Protein AF-A0A2A7B6R2-F1 (afdb_monomer_lite)

Radius of gyration: 13.95 Å; chains: 1; bounding box: 29×22×44 Å

pLDDT: mean 94.67, std 3.36, range [83.94, 98.31]

Structure (mmCIF, N/CA/C/O backbone):
data_AF-A0A2A7B6R2-F1
#
_entry.id   AF-A0A2A7B6R2-F1
#
loop_
_atom_site.group_PDB
_atom_site.id
_atom_site.type_symbol
_atom_site.label_atom_id
_atom_site.label_alt_id
_atom_site.label_comp_id
_atom_site.label_asym_id
_atom_site.label_entity_id
_atom_site.label_seq_id
_atom_site.pdbx_PDB_ins_code
_atom_site.Cartn_x
_atom_site.Cartn_y
_atom_site.Cartn_z
_atom_site.occupancy
_atom_site.B_iso_or_equiv
_atom_site.auth_seq_id
_atom_site.auth_comp_id
_atom_site.auth_asym_id
_atom_site.auth_atom_id
_atom_site.pdbx_PDB_model_num
ATOM 1 N N . MET A 1 1 ? 6.354 2.746 5.540 1.00 89.12 1 MET A N 1
ATOM 2 C CA . MET A 1 1 ? 5.183 1.899 5.849 1.00 89.12 1 MET A CA 1
ATOM 3 C C . MET A 1 1 ? 4.102 2.734 6.488 1.00 89.12 1 MET A C 1
ATOM 5 O O . MET A 1 1 ? 4.252 3.188 7.621 1.00 89.12 1 MET A O 1
ATOM 9 N N . THR A 1 2 ? 3.026 2.909 5.744 1.00 96.69 2 THR A N 1
ATOM 10 C CA . THR A 1 2 ? 1.842 3.663 6.130 1.00 96.69 2 THR A CA 1
ATOM 11 C C . THR A 1 2 ? 0.741 2.709 6.542 1.00 96.69 2 THR A C 1
ATOM 13 O O . THR A 1 2 ? 0.577 1.645 5.941 1.00 96.69 2 THR A O 1
ATOM 16 N N . LYS A 1 3 ? -0.009 3.083 7.582 1.00 97.88 3 LYS A N 1
ATOM 17 C CA . LYS A 1 3 ? -1.096 2.259 8.096 1.00 97.88 3 LYS A CA 1
ATOM 18 C C . LYS A 1 3 ? -2.460 2.756 7.647 1.00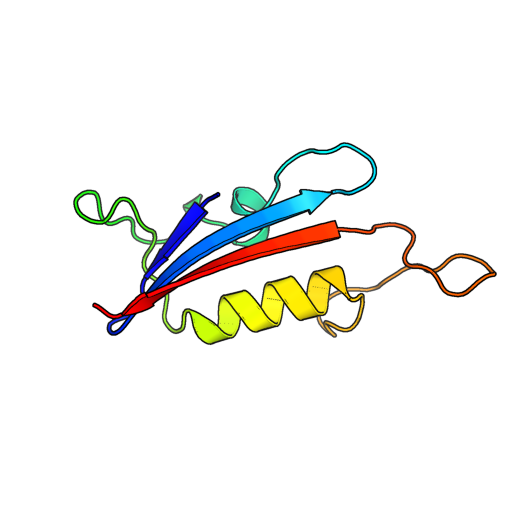 97.88 3 LYS A C 1
ATOM 20 O O . LYS A 1 3 ? -2.740 3.958 7.667 1.00 97.88 3 LYS A O 1
ATOM 25 N N . PHE A 1 4 ? -3.314 1.801 7.323 1.00 98.19 4 PHE A N 1
ATOM 26 C CA . PHE A 1 4 ? -4.715 1.983 6.986 1.00 98.19 4 PHE A CA 1
ATOM 27 C C . PHE A 1 4 ? -5.561 1.035 7.822 1.00 98.19 4 PHE A C 1
ATOM 29 O O . PHE A 1 4 ? -5.077 -0.009 8.252 1.00 98.19 4 PHE A O 1
ATOM 36 N N . TYR A 1 5 ? -6.818 1.378 8.065 1.00 98.31 5 TYR A N 1
ATOM 37 C CA . TYR A 1 5 ? -7.740 0.476 8.743 1.00 98.31 5 TYR A CA 1
ATOM 38 C C . TYR A 1 5 ? -9.157 0.616 8.196 1.00 98.31 5 TYR A C 1
ATOM 40 O O . TYR A 1 5 ? -9.604 1.719 7.868 1.00 98.31 5 TYR A O 1
ATOM 48 N N . ASP A 1 6 ? -9.864 -0.507 8.139 1.00 96.69 6 ASP A N 1
ATOM 49 C CA . ASP A 1 6 ? -11.309 -0.562 7.932 1.00 96.69 6 ASP A CA 1
ATOM 50 C C . ASP A 1 6 ? -11.997 -0.921 9.265 1.00 96.69 6 ASP A C 1
ATOM 52 O O . ASP A 1 6 ? -11.499 -0.559 10.329 1.00 96.69 6 ASP A O 1
ATOM 56 N N . ASP A 1 7 ? -13.205 -1.482 9.264 1.00 94.88 7 ASP A N 1
ATOM 57 C CA . ASP A 1 7 ? -13.897 -1.870 10.510 1.00 94.88 7 ASP A CA 1
ATOM 58 C C . ASP A 1 7 ? -13.466 -3.243 11.060 1.00 94.88 7 ASP A C 1
ATOM 60 O O . ASP A 1 7 ? -13.991 -3.689 12.081 1.00 94.88 7 ASP A O 1
ATOM 64 N N . LYS A 1 8 ? -12.565 -3.945 10.369 1.00 96.31 8 LYS A N 1
ATOM 65 C CA . LYS A 1 8 ? -12.208 -5.347 10.621 1.00 96.31 8 LYS A CA 1
ATOM 66 C C . LYS A 1 8 ? -10.705 -5.583 10.704 1.00 96.31 8 LYS A C 1
ATOM 68 O O . LYS A 1 8 ? -10.297 -6.542 11.348 1.00 96.31 8 LYS A O 1
ATOM 73 N N . LYS A 1 9 ? -9.901 -4.781 10.011 1.00 97.81 9 LYS A N 1
ATOM 74 C CA . LYS A 1 9 ? -8.482 -5.034 9.775 1.00 97.81 9 LYS A CA 1
ATOM 75 C C . LYS A 1 9 ? -7.667 -3.749 9.820 1.00 97.81 9 LYS A C 1
ATOM 77 O O . LYS A 1 9 ? -8.146 -2.670 9.469 1.00 97.81 9 LYS A O 1
ATOM 82 N N . ILE A 1 10 ? -6.393 -3.906 10.159 1.00 98.12 10 ILE A N 1
ATOM 83 C CA . ILE A 1 10 ? -5.341 -2.907 10.005 1.00 98.12 10 ILE A CA 1
ATOM 84 C C . ILE A 1 10 ? -4.352 -3.420 8.958 1.00 98.12 10 ILE A C 1
ATOM 86 O O . ILE A 1 10 ? -3.824 -4.526 9.056 1.00 98.12 10 ILE A O 1
ATOM 90 N N . LEU A 1 11 ? -4.093 -2.593 7.957 1.00 98.31 11 LEU A N 1
ATOM 91 C CA . LEU A 1 11 ? -3.077 -2.778 6.933 1.00 98.31 11 LEU A CA 1
ATOM 92 C C . LEU A 1 11 ? -1.879 -1.889 7.260 1.00 98.31 11 LEU A C 1
ATOM 94 O O . LEU A 1 11 ? -2.049 -0.703 7.513 1.00 98.31 11 LEU A O 1
ATOM 98 N N . SER A 1 12 ? -0.667 -2.428 7.178 1.00 98.19 12 SER A N 1
ATOM 99 C CA . SER A 1 12 ? 0.572 -1.651 7.080 1.00 98.19 12 SER A CA 1
ATOM 100 C C . SER A 1 12 ? 1.211 -1.950 5.732 1.00 98.19 12 SER A C 1
ATOM 102 O O . SER A 1 12 ? 1.527 -3.105 5.467 1.00 98.19 12 SER A O 1
ATOM 104 N N . ILE A 1 13 ? 1.393 -0.942 4.881 1.00 98.19 13 ILE A N 1
ATOM 105 C CA . ILE A 1 13 ? 1.864 -1.099 3.496 1.00 98.19 13 ILE A CA 1
ATOM 106 C C . ILE A 1 13 ? 2.993 -0.118 3.179 1.00 98.19 13 ILE A C 1
ATOM 108 O O . ILE A 1 13 ? 3.033 0.992 3.703 1.00 98.19 13 ILE A O 1
ATOM 112 N N . SER A 1 14 ? 3.936 -0.534 2.342 1.00 97.81 14 SER A N 1
ATOM 113 C CA . SER A 1 14 ? 4.991 0.298 1.764 1.00 97.81 14 SER A CA 1
ATOM 114 C C . SER A 1 14 ? 5.090 0.018 0.273 1.00 97.81 14 SER A C 1
ATOM 116 O O . SER A 1 14 ? 4.964 -1.134 -0.157 1.00 97.81 14 SER A O 1
ATOM 118 N N . MET A 1 15 ? 5.262 1.093 -0.492 1.00 97.56 15 MET A N 1
ATOM 119 C CA . MET A 1 15 ? 5.445 1.064 -1.937 1.00 97.56 15 MET A CA 1
ATOM 120 C C . MET A 1 15 ? 6.736 1.807 -2.247 1.00 97.56 15 MET A C 1
ATOM 122 O O . MET A 1 15 ? 6.809 3.017 -2.045 1.00 97.56 15 MET A O 1
ATOM 126 N N . THR A 1 16 ? 7.744 1.085 -2.725 1.00 97.44 16 THR A N 1
ATOM 127 C CA . THR A 1 16 ? 9.090 1.616 -2.953 1.00 97.44 16 THR A CA 1
ATOM 128 C C . THR A 1 16 ? 9.382 1.628 -4.451 1.00 97.44 16 THR A C 1
ATOM 130 O O . THR A 1 16 ? 9.302 0.587 -5.099 1.00 97.44 16 THR A O 1
ATOM 133 N N . ASP A 1 17 ? 9.727 2.788 -5.017 1.00 94.44 17 ASP A N 1
ATOM 134 C CA . ASP A 1 17 ? 10.180 2.876 -6.415 1.00 94.44 17 ASP A CA 1
ATOM 135 C C . ASP A 1 17 ? 11.535 2.164 -6.551 1.00 94.44 17 ASP A C 1
ATOM 137 O O . ASP A 1 17 ? 12.498 2.498 -5.856 1.00 94.44 17 ASP A O 1
ATOM 141 N N . ASP A 1 18 ? 11.626 1.186 -7.454 1.00 92.44 18 ASP A N 1
ATOM 142 C CA . ASP A 1 18 ? 12.791 0.295 -7.538 1.00 92.44 18 ASP A CA 1
ATOM 143 C C . ASP A 1 18 ? 14.054 0.999 -8.066 1.00 92.44 18 ASP A C 1
ATOM 145 O O . ASP A 1 18 ? 15.172 0.505 -7.902 1.00 92.44 18 ASP A O 1
ATOM 149 N N . ARG A 1 19 ? 13.907 2.167 -8.704 1.00 90.50 19 ARG A N 1
ATOM 150 C CA . ARG A 1 19 ? 15.020 2.924 -9.299 1.00 90.50 19 ARG A CA 1
ATOM 151 C C . ARG A 1 19 ? 15.661 3.861 -8.290 1.00 90.50 19 ARG A C 1
ATOM 153 O O . ARG A 1 19 ? 16.870 4.087 -8.327 1.00 90.50 19 ARG A O 1
ATOM 160 N N . THR A 1 20 ? 14.839 4.450 -7.431 1.00 92.56 20 THR A N 1
ATOM 161 C CA . THR A 1 20 ? 15.245 5.479 -6.468 1.00 92.56 20 THR A CA 1
ATOM 162 C C . THR A 1 20 ? 15.346 4.945 -5.043 1.00 92.56 20 THR A C 1
ATOM 164 O O . THR A 1 20 ? 16.079 5.519 -4.237 1.00 92.56 20 THR A O 1
ATOM 167 N N . GLY A 1 21 ? 14.647 3.850 -4.730 1.00 94.31 21 GLY A N 1
ATOM 168 C CA . GLY A 1 21 ? 14.506 3.312 -3.378 1.00 94.31 21 GLY A CA 1
ATOM 169 C C . GLY A 1 21 ? 13.643 4.186 -2.464 1.00 94.31 21 GLY A C 1
ATOM 170 O O . GLY A 1 21 ? 13.752 4.069 -1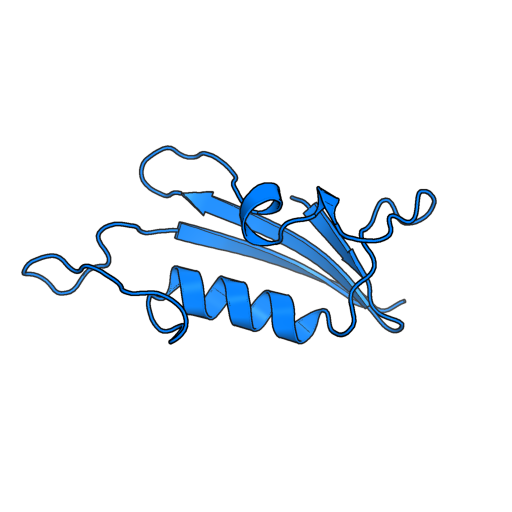.245 1.00 94.31 21 GLY A O 1
ATOM 171 N N . ILE A 1 22 ? 12.854 5.105 -3.029 1.00 95.25 22 ILE A N 1
ATOM 172 C CA . ILE A 1 22 ? 12.027 6.047 -2.273 1.00 95.25 22 ILE A CA 1
ATOM 173 C C . ILE A 1 22 ? 10.632 5.456 -2.076 1.00 95.25 22 ILE A C 1
ATOM 175 O O . ILE A 1 22 ? 9.994 5.010 -3.030 1.00 95.25 22 ILE A O 1
ATOM 179 N N . ASP A 1 23 ? 10.171 5.497 -0.829 1.00 96.75 23 ASP A N 1
ATOM 180 C CA . ASP A 1 23 ? 8.804 5.156 -0.444 1.00 96.75 23 ASP A CA 1
ATOM 181 C C . ASP A 1 23 ? 7.837 6.262 -0.881 1.00 96.75 23 ASP A C 1
ATOM 183 O O . ASP A 1 23 ? 8.050 7.438 -0.572 1.00 96.75 23 ASP A O 1
ATOM 187 N N . PHE A 1 24 ? 6.767 5.884 -1.578 1.00 96.00 24 PHE A N 1
ATOM 188 C CA . PHE A 1 24 ? 5.786 6.817 -2.138 1.00 96.00 24 PHE A CA 1
ATOM 189 C C . PHE A 1 24 ? 4.332 6.462 -1.787 1.00 96.00 24 PHE A C 1
ATOM 191 O O . PHE A 1 24 ? 3.409 7.110 -2.283 1.00 96.00 24 PHE A O 1
ATOM 198 N N . GLU A 1 25 ? 4.093 5.489 -0.893 1.00 96.44 25 GLU A N 1
ATOM 199 C CA . GLU A 1 25 ? 2.731 5.047 -0.545 1.00 96.44 25 GLU A CA 1
ATOM 200 C C . GLU A 1 25 ? 1.835 6.187 -0.025 1.00 96.44 25 GLU A C 1
ATOM 202 O O . GLU A 1 25 ? 0.631 6.197 -0.260 1.00 96.44 25 GLU A O 1
ATOM 207 N N . ASN A 1 26 ? 2.414 7.187 0.646 1.00 94.88 26 ASN A N 1
ATOM 208 C CA . ASN A 1 26 ? 1.661 8.322 1.184 1.00 94.88 26 ASN A CA 1
ATOM 209 C C . ASN A 1 26 ? 1.046 9.193 0.086 1.00 94.88 26 ASN A C 1
ATOM 211 O O . ASN A 1 26 ? -0.089 9.652 0.220 1.00 94.88 26 ASN A O 1
ATOM 215 N N . GLU A 1 27 ? 1.815 9.437 -0.973 1.00 95.06 27 GLU A N 1
ATOM 216 C CA . GLU A 1 27 ? 1.376 10.220 -2.125 1.00 95.06 27 GLU A CA 1
ATOM 217 C C . GLU A 1 27 ? 0.440 9.385 -2.995 1.00 95.06 27 GLU A C 1
ATOM 219 O O . GLU A 1 27 ? -0.609 9.875 -3.400 1.00 95.06 27 GLU A O 1
ATOM 224 N N . PHE A 1 28 ? 0.772 8.108 -3.199 1.00 94.81 28 PHE A N 1
ATOM 225 C CA . PHE A 1 28 ? -0.030 7.176 -3.988 1.00 94.81 28 PHE A CA 1
ATOM 226 C C . PHE A 1 28 ? -1.457 7.007 -3.456 1.00 94.81 28 PHE A C 1
ATOM 228 O O . PHE A 1 28 ? -2.406 6.993 -4.233 1.00 94.81 28 PHE A O 1
ATOM 235 N N . PHE A 1 29 ? -1.614 6.904 -2.134 1.00 95.62 29 PHE A N 1
ATOM 236 C CA . PHE A 1 29 ? -2.920 6.760 -1.484 1.00 95.62 29 PHE A CA 1
ATOM 237 C C . PHE A 1 29 ? -3.544 8.088 -1.041 1.00 95.62 29 PHE A C 1
ATOM 239 O O . PHE A 1 29 ? -4.549 8.078 -0.333 1.00 95.62 29 PHE A O 1
ATOM 246 N N . GLU A 1 30 ? -2.941 9.224 -1.405 1.00 94.81 30 GLU A N 1
ATOM 247 C CA . GLU A 1 30 ? -3.436 10.567 -1.081 1.00 94.81 30 GLU A CA 1
ATOM 248 C C . GLU A 1 30 ? -3.809 10.743 0.406 1.00 94.81 30 GLU A C 1
ATOM 250 O O . GLU A 1 30 ? -4.830 11.346 0.750 1.00 94.81 30 GLU A O 1
ATOM 255 N N . ILE A 1 31 ? -2.970 10.238 1.324 1.00 92.94 31 ILE A N 1
ATOM 256 C CA . ILE A 1 31 ? -3.349 10.091 2.745 1.00 92.94 31 ILE A CA 1
ATOM 257 C C . ILE A 1 31 ? -3.725 11.405 3.438 1.00 92.94 31 ILE A C 1
ATOM 259 O O . ILE A 1 31 ? -4.438 11.398 4.437 1.00 92.94 31 ILE A O 1
ATOM 263 N N . GLY A 1 32 ? -3.292 12.547 2.894 1.00 90.94 32 GLY A N 1
ATOM 264 C CA . GLY A 1 32 ? -3.660 13.875 3.386 1.00 90.94 32 GLY A CA 1
ATOM 265 C C . GLY A 1 32 ? -5.160 14.186 3.292 1.00 90.94 32 GLY A C 1
ATOM 266 O O . GLY A 1 32 ? -5.607 15.158 3.898 1.00 90.94 32 GLY A O 1
ATOM 267 N N . GLN A 1 33 ? -5.931 13.384 2.553 1.00 93.19 33 GLN A N 1
ATOM 268 C CA . GLN A 1 33 ? -7.386 13.507 2.432 1.00 93.19 33 GLN A CA 1
ATOM 269 C C . GLN A 1 33 ? -8.156 12.532 3.337 1.00 93.19 33 GLN A C 1
ATOM 271 O O . GLN A 1 33 ? -9.380 12.633 3.438 1.00 93.19 33 GLN A O 1
ATOM 276 N N . LEU A 1 34 ? -7.466 11.602 4.003 1.00 95.62 34 LEU A N 1
ATOM 277 C CA . LEU A 1 34 ? -8.098 10.538 4.777 1.00 95.62 34 LEU A CA 1
ATOM 278 C C . LEU A 1 34 ? -8.265 10.918 6.258 1.00 95.62 34 LEU A C 1
ATOM 280 O O . LEU A 1 34 ? -7.407 11.590 6.838 1.00 95.62 34 LEU A O 1
ATOM 284 N N . PRO A 1 35 ? -9.349 10.472 6.921 1.00 96.94 35 PRO A N 1
ATOM 285 C CA . PRO A 1 35 ? -9.477 10.609 8.366 1.00 96.94 35 PRO A CA 1
ATOM 286 C C . PRO A 1 35 ? -8.399 9.790 9.082 1.00 96.94 35 PRO A C 1
ATOM 288 O O . PRO A 1 35 ? -8.259 8.597 8.832 1.00 96.94 35 PRO A O 1
ATOM 291 N N . TYR A 1 36 ? -7.685 10.394 10.026 1.00 96.94 36 TYR A N 1
ATOM 292 C CA . TYR A 1 36 ? -6.611 9.723 10.760 1.00 96.94 36 TYR A CA 1
ATOM 293 C C . TYR A 1 36 ? -7.024 9.377 12.197 1.00 96.94 36 TYR A C 1
ATOM 295 O O . TYR A 1 36 ? -7.577 10.212 12.920 1.00 96.94 36 TYR A O 1
ATOM 303 N N . ASN A 1 37 ? -6.744 8.144 12.621 1.00 96.81 37 ASN A N 1
ATOM 304 C CA . ASN A 1 37 ? -6.948 7.666 13.984 1.00 96.81 37 ASN A CA 1
ATOM 305 C C . ASN A 1 37 ? -5.613 7.652 14.738 1.00 96.81 37 ASN A C 1
ATOM 307 O O . ASN A 1 37 ? -4.731 6.852 14.437 1.00 96.81 37 ASN A O 1
ATOM 311 N N . MET A 1 38 ? -5.492 8.515 15.750 1.00 96.00 38 MET A N 1
ATOM 312 C CA . MET A 1 38 ? -4.274 8.641 16.559 1.00 96.00 38 MET A CA 1
ATOM 313 C C . MET A 1 38 ? -3.986 7.423 17.450 1.00 96.00 38 MET A C 1
ATOM 315 O O . MET A 1 38 ? -2.830 7.198 17.788 1.00 96.00 38 MET A O 1
ATOM 319 N N . GLU A 1 39 ? -5.001 6.659 17.865 1.00 96.00 39 GLU A N 1
ATOM 320 C CA . GLU A 1 39 ? -4.812 5.486 18.734 1.00 96.00 39 GLU A CA 1
ATOM 321 C C . GLU A 1 39 ? -4.255 4.295 17.954 1.00 96.00 39 GLU A C 1
ATOM 323 O O . GLU A 1 39 ? -3.381 3.584 18.444 1.00 96.00 39 GLU A O 1
ATOM 328 N N . LEU A 1 40 ? -4.747 4.101 16.730 1.00 94.94 40 LEU A N 1
ATOM 329 C CA . LEU A 1 40 ? -4.279 3.049 15.826 1.00 94.94 40 LEU A CA 1
ATOM 330 C C . LEU A 1 40 ? -3.052 3.470 15.008 1.00 94.94 40 LEU A C 1
ATOM 332 O O . LEU A 1 40 ? -2.416 2.619 14.386 1.00 94.94 40 LEU A O 1
ATOM 336 N N . ASP A 1 41 ? -2.729 4.768 15.008 1.00 95.94 41 ASP A N 1
ATOM 337 C CA . ASP A 1 41 ? -1.725 5.374 14.132 1.00 95.94 41 ASP A CA 1
ATOM 338 C C . ASP A 1 41 ? -1.988 5.023 12.654 1.00 95.94 41 ASP A C 1
ATOM 340 O O . ASP A 1 41 ? -1.094 4.601 11.928 1.00 95.94 41 ASP A O 1
ATOM 344 N N . ALA A 1 42 ? -3.252 5.123 12.222 1.00 97.06 42 ALA A N 1
ATOM 345 C CA . ALA A 1 42 ? -3.710 4.616 10.926 1.00 97.06 42 ALA A CA 1
ATOM 346 C C . ALA A 1 42 ? -4.779 5.506 10.269 1.00 97.06 42 ALA A C 1
ATOM 348 O O . ALA A 1 42 ? -5.604 6.128 10.945 1.00 97.06 42 ALA A O 1
ATOM 349 N N . ASN A 1 43 ? -4.795 5.530 8.935 1.00 98.00 43 ASN A N 1
ATOM 350 C CA . ASN A 1 43 ? -5.782 6.248 8.125 1.00 98.00 43 ASN A CA 1
ATOM 351 C C . ASN A 1 43 ? -7.029 5.386 7.875 1.00 98.00 43 ASN A C 1
ATOM 353 O O . ASN A 1 43 ? -6.918 4.216 7.512 1.00 98.00 43 ASN A O 1
ATOM 357 N N . LYS A 1 44 ? -8.225 5.949 8.062 1.00 97.56 44 LYS A N 1
ATOM 358 C CA . LYS A 1 44 ? -9.490 5.248 7.824 1.00 97.56 44 LYS A CA 1
ATOM 359 C C . LYS A 1 44 ? -9.753 5.139 6.330 1.00 97.56 44 LYS A C 1
ATOM 361 O O . LYS A 1 44 ? -9.674 6.137 5.616 1.00 97.56 44 LYS A O 1
ATOM 366 N N . VAL A 1 45 ? -10.138 3.945 5.905 1.00 97.44 45 VAL A N 1
ATOM 367 C CA . VAL A 1 45 ? -10.529 3.618 4.532 1.00 97.44 45 VAL A CA 1
ATOM 368 C C . VAL A 1 45 ? -11.757 2.712 4.543 1.00 97.44 45 VAL A C 1
ATOM 370 O O . VAL A 1 45 ? -12.120 2.166 5.589 1.00 97.44 45 VAL A O 1
ATOM 373 N N . ASP A 1 46 ? -12.404 2.576 3.388 1.00 96.44 46 ASP A N 1
ATOM 374 C CA . ASP A 1 46 ? -13.601 1.740 3.254 1.00 96.44 46 ASP A CA 1
ATOM 375 C C . ASP A 1 46 ? -13.261 0.242 3.229 1.00 96.44 46 ASP A C 1
ATOM 377 O O . ASP A 1 46 ? -13.998 -0.566 3.792 1.00 96.44 46 ASP A O 1
ATOM 381 N N . ASP A 1 47 ? -12.145 -0.123 2.592 1.00 97.06 47 ASP A N 1
ATOM 382 C CA . ASP A 1 47 ? -11.725 -1.510 2.398 1.00 97.06 47 ASP A CA 1
ATOM 383 C C . ASP A 1 47 ? -10.193 -1.590 2.310 1.00 97.06 47 ASP A C 1
ATOM 385 O O . ASP A 1 47 ? -9.581 -1.003 1.410 1.00 97.06 47 ASP A O 1
ATOM 389 N N . VAL A 1 48 ? -9.557 -2.294 3.255 1.00 97.00 48 VAL A N 1
ATOM 390 C CA . VAL A 1 48 ? -8.095 -2.461 3.219 1.00 97.00 48 VAL A CA 1
ATOM 391 C C . VAL A 1 48 ? -7.636 -3.459 2.160 1.00 97.00 48 VAL A C 1
ATOM 393 O O . VAL A 1 48 ? -6.541 -3.295 1.625 1.00 97.00 48 VAL A O 1
ATOM 396 N N . ASP A 1 49 ? -8.445 -4.470 1.836 1.00 97.31 49 ASP A N 1
ATOM 397 C CA . ASP A 1 49 ? -8.088 -5.479 0.837 1.00 97.31 49 ASP A CA 1
ATOM 398 C C . ASP A 1 49 ? -8.041 -4.829 -0.558 1.00 97.31 49 ASP A C 1
ATOM 400 O O . ASP A 1 49 ? -7.133 -5.105 -1.343 1.00 97.31 49 ASP A O 1
ATOM 404 N N . TYR A 1 50 ? -8.934 -3.865 -0.820 1.00 96.44 50 TYR A N 1
ATOM 405 C CA . TYR A 1 50 ? -8.891 -3.056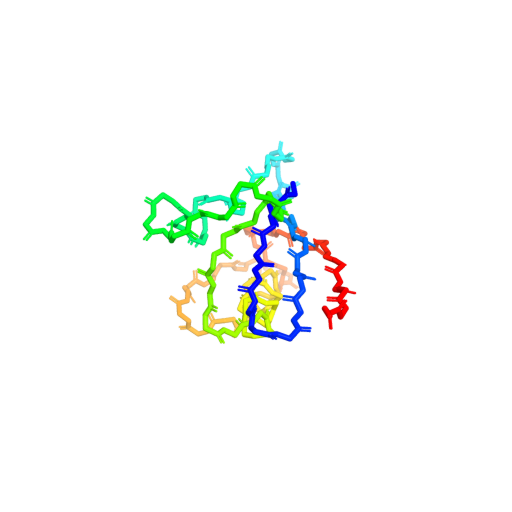 -2.041 1.00 96.44 50 TYR A CA 1
ATOM 406 C C . TYR A 1 50 ? -7.564 -2.298 -2.209 1.00 96.44 50 TYR A C 1
ATOM 408 O O . TYR A 1 50 ? -7.005 -2.282 -3.302 1.00 96.44 50 TYR A O 1
ATOM 416 N N . LEU A 1 51 ? -7.025 -1.682 -1.148 1.00 97.12 51 LEU A N 1
ATOM 417 C CA . LEU A 1 51 ? -5.753 -0.943 -1.226 1.00 97.12 51 LEU A CA 1
ATOM 418 C C . LEU A 1 51 ? -4.572 -1.859 -1.543 1.00 97.12 51 LEU A C 1
ATOM 420 O O . LEU A 1 51 ? -3.675 -1.468 -2.291 1.00 97.12 51 LEU A O 1
ATOM 424 N N . ILE A 1 52 ? -4.580 -3.070 -0.981 1.00 97.62 52 ILE A N 1
ATOM 425 C CA . ILE A 1 52 ? -3.571 -4.091 -1.271 1.00 97.62 52 ILE A CA 1
ATOM 426 C C . ILE A 1 52 ? -3.638 -4.455 -2.751 1.00 97.62 52 ILE A C 1
ATOM 428 O O . ILE A 1 52 ? -2.623 -4.365 -3.441 1.00 97.62 52 ILE A O 1
ATOM 432 N N . ASP A 1 53 ? -4.823 -4.810 -3.251 1.00 97.50 53 ASP A N 1
ATOM 433 C CA . ASP A 1 53 ? -5.016 -5.170 -4.656 1.00 97.50 53 ASP A CA 1
ATOM 434 C C . ASP A 1 53 ? -4.624 -4.013 -5.582 1.00 97.50 53 ASP A C 1
ATOM 436 O O . ASP A 1 53 ? -3.932 -4.220 -6.581 1.00 97.50 53 ASP A O 1
ATOM 440 N N . TYR A 1 54 ? -4.985 -2.780 -5.227 1.00 97.06 54 TYR A N 1
ATOM 441 C CA . TYR A 1 54 ? -4.664 -1.582 -5.998 1.00 97.06 54 TYR A CA 1
ATOM 442 C C . TYR A 1 54 ? -3.147 -1.341 -6.093 1.00 97.06 54 TYR A C 1
ATOM 444 O O . TYR A 1 54 ? -2.624 -1.138 -7.192 1.00 97.06 54 TYR A O 1
ATOM 452 N N . ALA A 1 55 ? -2.415 -1.449 -4.979 1.00 97.06 55 ALA A N 1
ATOM 453 C CA . ALA A 1 55 ? -0.956 -1.323 -4.964 1.00 97.06 55 ALA A CA 1
ATOM 454 C C . ALA A 1 55 ? -0.242 -2.486 -5.666 1.00 97.06 55 ALA A C 1
ATOM 456 O O . ALA A 1 55 ? 0.702 -2.268 -6.424 1.00 97.06 55 ALA A O 1
ATOM 457 N N . VAL A 1 56 ? -0.686 -3.725 -5.442 1.00 96.69 56 VAL A N 1
ATOM 458 C CA . VAL A 1 56 ? -0.073 -4.920 -6.043 1.00 96.69 56 VAL A CA 1
ATOM 459 C C . VAL A 1 56 ? -0.280 -4.933 -7.555 1.00 96.69 56 VAL A C 1
ATOM 461 O O . VAL A 1 56 ? 0.655 -5.206 -8.308 1.00 96.69 56 VAL A O 1
ATOM 464 N N . THR A 1 57 ? -1.486 -4.616 -8.029 1.00 95.81 57 THR A N 1
ATOM 465 C CA . THR A 1 57 ? -1.745 -4.502 -9.471 1.00 95.81 57 THR A CA 1
ATOM 466 C C . THR A 1 57 ? -0.968 -3.344 -10.084 1.00 95.81 57 THR A C 1
ATOM 468 O O . THR A 1 57 ? -0.511 -3.484 -11.222 1.00 95.81 57 THR A O 1
ATOM 471 N N . TYR A 1 58 ? -0.759 -2.252 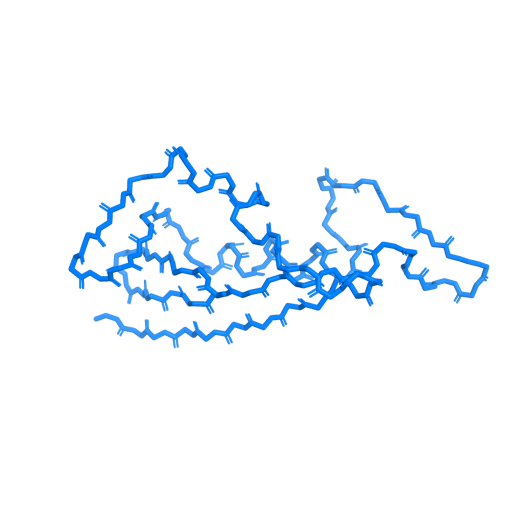-9.333 1.00 95.12 58 TYR A N 1
ATOM 472 C CA . TYR A 1 58 ? 0.078 -1.139 -9.770 1.00 95.12 58 TYR A CA 1
ATOM 473 C C . TYR A 1 58 ? 1.527 -1.576 -9.992 1.00 95.12 58 TYR A C 1
ATOM 475 O O . TYR A 1 58 ? 2.064 -1.408 -11.084 1.00 95.12 58 TYR A O 1
ATOM 483 N N . ALA A 1 59 ? 2.130 -2.203 -8.983 1.00 94.38 59 ALA A N 1
ATOM 484 C CA . ALA A 1 59 ? 3.506 -2.685 -9.036 1.00 94.38 59 ALA A CA 1
ATOM 485 C C . ALA A 1 59 ? 3.739 -3.736 -10.128 1.00 94.38 59 ALA A C 1
ATOM 487 O O . ALA A 1 59 ? 4.788 -3.758 -10.766 1.00 94.38 59 ALA A O 1
ATOM 488 N N . ASN A 1 60 ? 2.734 -4.571 -10.398 1.00 92.19 60 ASN A N 1
ATOM 489 C CA . ASN A 1 60 ? 2.795 -5.569 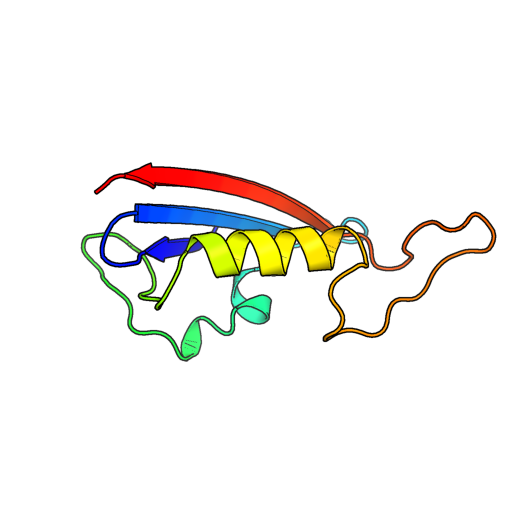-11.463 1.00 92.19 60 ASN A CA 1
ATOM 490 C C . ASN A 1 60 ? 2.497 -5.000 -12.863 1.00 92.19 60 ASN A C 1
ATOM 492 O O . ASN A 1 60 ? 2.503 -5.757 -13.833 1.00 92.19 60 ASN A O 1
ATOM 496 N N . GLY A 1 61 ? 2.190 -3.705 -12.993 1.00 92.12 61 GLY A N 1
ATOM 497 C CA . GLY A 1 61 ? 1.854 -3.099 -14.281 1.00 92.12 61 GLY A CA 1
ATOM 498 C C . GLY A 1 61 ? 0.536 -3.605 -14.876 1.00 92.12 61 GLY A C 1
ATOM 499 O O . GLY A 1 61 ? 0.410 -3.721 -16.089 1.00 92.12 61 GLY A O 1
ATOM 500 N N . THR A 1 62 ? -0.429 -3.996 -14.042 1.00 93.06 62 THR A N 1
ATOM 501 C CA . THR A 1 62 ? -1.719 -4.574 -14.484 1.00 93.06 62 THR A CA 1
ATOM 502 C C . THR A 1 62 ? -2.928 -3.744 -14.069 1.00 93.06 62 THR A C 1
ATOM 504 O O . THR A 1 62 ? -4.048 -4.053 -14.474 1.00 93.06 62 THR A O 1
ATOM 507 N N . ASN A 1 63 ? -2.718 -2.694 -13.273 1.00 92.94 63 ASN A N 1
ATOM 508 C CA . ASN A 1 63 ? -3.783 -1.803 -12.842 1.00 92.94 63 ASN A CA 1
ATOM 509 C C . ASN A 1 63 ? -4.236 -0.915 -14.010 1.00 92.94 63 ASN A C 1
ATOM 511 O O . ASN A 1 63 ? -3.473 -0.117 -14.540 1.00 92.94 63 ASN A O 1
ATOM 515 N N . THR A 1 64 ? -5.494 -1.050 -14.420 1.00 91.88 64 THR A N 1
ATOM 516 C CA . THR A 1 64 ? -6.025 -0.376 -15.613 1.00 91.88 64 THR A CA 1
ATOM 517 C C . THR A 1 64 ? -6.152 1.138 -15.481 1.00 91.88 64 THR A C 1
ATOM 519 O O . THR A 1 64 ? -6.408 1.803 -16.483 1.00 91.88 64 THR A O 1
ATOM 522 N N . ASP A 1 65 ? -5.985 1.677 -14.275 1.00 92.94 65 ASP A N 1
ATOM 523 C CA . ASP A 1 65 ? -6.073 3.113 -14.018 1.00 92.94 65 ASP A CA 1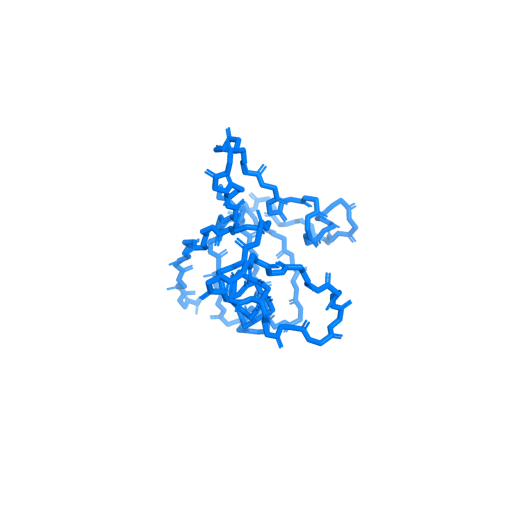
ATOM 524 C C . ASP A 1 65 ? -4.792 3.859 -14.431 1.00 92.94 65 ASP A C 1
ATOM 526 O O . ASP A 1 65 ? -4.787 5.089 -14.507 1.00 92.94 65 ASP A O 1
ATOM 530 N N . PHE A 1 66 ? -3.718 3.127 -14.747 1.00 91.19 66 PHE A N 1
ATOM 531 C CA . PHE A 1 66 ? -2.423 3.680 -15.127 1.00 91.19 66 PHE A CA 1
ATOM 532 C C . PHE A 1 66 ? -1.987 3.200 -16.512 1.00 91.19 66 PHE A C 1
ATOM 534 O O . PHE A 1 66 ? -2.233 2.065 -16.921 1.00 91.19 66 PHE A O 1
ATOM 541 N N . GLU A 1 67 ? -1.282 4.072 -17.231 1.00 92.06 67 GLU A N 1
ATOM 542 C CA . GLU A 1 67 ? -0.585 3.701 -18.459 1.00 92.06 67 GLU A CA 1
ATOM 543 C C . GLU A 1 67 ? 0.856 3.301 -18.132 1.00 92.06 67 GLU A C 1
ATOM 545 O O . GLU A 1 67 ? 1.631 4.102 -17.608 1.00 92.06 67 GLU A O 1
ATOM 550 N N . TYR A 1 68 ? 1.222 2.064 -18.467 1.00 90.56 68 TYR A N 1
ATOM 551 C CA . TYR A 1 68 ? 2.549 1.515 -18.200 1.00 90.56 68 TYR A CA 1
ATOM 552 C C . TYR A 1 68 ? 3.446 1.532 -19.427 1.00 90.56 68 TYR A C 1
ATOM 554 O O . TYR A 1 68 ? 2.997 1.355 -20.561 1.00 90.56 68 TYR A O 1
ATOM 562 N N . GLN A 1 69 ? 4.743 1.679 -19.176 1.00 91.38 69 GLN A N 1
ATOM 563 C CA . GLN A 1 69 ? 5.773 1.543 -20.193 1.00 91.38 69 GLN A CA 1
ATOM 564 C C . GLN A 1 69 ? 6.641 0.328 -19.890 1.00 91.38 69 GLN A C 1
ATOM 566 O O . GLN A 1 69 ? 7.001 0.072 -18.738 1.00 91.38 69 GLN A O 1
ATOM 571 N N . TYR A 1 70 ? 6.987 -0.396 -20.951 1.00 90.81 70 TYR A N 1
ATOM 572 C CA . TYR A 1 70 ? 7.796 -1.603 -20.888 1.00 90.81 70 TYR A CA 1
ATOM 573 C C . TYR A 1 70 ? 9.025 -1.454 -21.781 1.00 90.81 70 TYR A C 1
ATOM 575 O O . TYR A 1 70 ? 8.973 -0.760 -22.802 1.00 90.81 70 TYR A O 1
ATOM 583 N N . ASP A 1 71 ? 10.124 -2.092 -21.394 1.00 89.25 71 ASP A N 1
ATOM 584 C CA . ASP A 1 71 ? 11.310 -2.213 -22.239 1.00 89.25 71 ASP A CA 1
ATOM 585 C C . ASP A 1 71 ? 11.100 -3.233 -23.381 1.00 89.25 71 ASP A C 1
ATOM 587 O O . ASP A 1 71 ? 10.039 -3.850 -23.518 1.00 89.25 71 ASP A O 1
ATOM 591 N N . GLU A 1 72 ? 12.113 -3.405 -24.237 1.00 92.50 72 GLU A N 1
ATOM 592 C CA . GLU A 1 72 ? 12.062 -4.356 -25.361 1.00 92.50 72 GLU A CA 1
ATOM 593 C C . GLU A 1 72 ? 11.944 -5.826 -24.910 1.00 92.50 72 GLU A C 1
ATOM 595 O O . GLU A 1 72 ? 11.499 -6.671 -25.689 1.00 92.50 72 GLU A O 1
ATOM 600 N N . ASP A 1 73 ? 12.301 -6.121 -23.657 1.00 91.06 73 ASP A N 1
ATOM 601 C CA . ASP A 1 73 ? 12.237 -7.445 -23.035 1.00 91.06 73 ASP A CA 1
ATOM 602 C C . ASP A 1 73 ? 10.906 -7.682 -22.288 1.00 91.06 73 ASP A C 1
ATOM 604 O O . ASP A 1 73 ? 10.652 -8.786 -21.798 1.00 91.06 73 ASP A O 1
ATOM 608 N N . GLY A 1 74 ? 10.023 -6.677 -22.240 1.00 86.00 74 GLY A N 1
ATOM 609 C CA . GLY A 1 74 ? 8.713 -6.739 -21.594 1.00 86.00 74 GLY A CA 1
ATOM 610 C C . GLY A 1 74 ? 8.728 -6.472 -20.086 1.00 86.00 74 GLY A C 1
ATOM 611 O O . GLY A 1 74 ? 7.735 -6.766 -19.419 1.00 86.00 74 GLY A O 1
ATOM 612 N N . ASN A 1 75 ? 9.811 -5.922 -19.532 1.00 86.75 75 ASN A N 1
ATOM 613 C CA . ASN A 1 75 ? 9.874 -5.523 -18.126 1.00 86.75 75 ASN A CA 1
ATOM 614 C C . ASN A 1 75 ? 9.319 -4.113 -17.932 1.00 86.75 75 ASN A C 1
ATOM 616 O O . ASN A 1 75 ? 9.499 -3.240 -18.781 1.00 86.75 75 ASN A O 1
ATOM 620 N N . LEU A 1 76 ? 8.678 -3.881 -16.787 1.00 89.00 76 LEU A N 1
ATOM 621 C CA . LEU A 1 76 ? 8.164 -2.566 -16.418 1.00 89.00 76 LEU A CA 1
ATOM 622 C C . LEU A 1 76 ? 9.322 -1.572 -16.239 1.00 89.00 76 LEU A C 1
ATOM 624 O O . LEU A 1 76 ? 10.246 -1.828 -15.467 1.00 89.00 76 LEU A O 1
ATOM 628 N N . LEU A 1 77 ? 9.259 -0.426 -16.920 1.00 86.38 77 LEU A N 1
ATOM 629 C CA . LEU A 1 77 ? 10.286 0.618 -16.806 1.00 86.38 77 LEU A CA 1
ATOM 630 C C . LEU A 1 77 ? 10.203 1.383 -15.476 1.00 86.38 77 LEU A C 1
ATOM 632 O O . LEU A 1 77 ? 11.229 1.784 -14.925 1.00 86.38 77 LEU A O 1
ATOM 636 N N . ASP A 1 78 ? 8.990 1.557 -14.954 1.00 83.94 78 ASP A N 1
ATOM 637 C CA . ASP A 1 78 ? 8.696 2.245 -13.693 1.00 83.94 78 ASP A CA 1
ATOM 638 C C . ASP A 1 78 ? 8.328 1.232 -12.593 1.00 83.94 78 ASP A C 1
ATOM 640 O O . ASP A 1 78 ? 7.266 1.307 -11.978 1.00 83.94 78 ASP A O 1
ATOM 644 N N . GLY A 1 79 ? 9.203 0.241 -12.391 1.00 86.88 79 GLY A N 1
ATOM 645 C CA . GLY A 1 79 ? 9.058 -0.798 -11.368 1.00 86.88 79 GLY A CA 1
ATOM 646 C C . GLY A 1 79 ? 8.865 -0.247 -9.952 1.00 86.88 79 GLY A C 1
ATOM 647 O O . GLY A 1 79 ? 9.493 0.739 -9.553 1.00 86.88 79 GLY A O 1
ATOM 648 N N . CYS A 1 80 ? 8.003 -0.911 -9.186 1.00 93.62 80 CYS A N 1
ATOM 649 C CA . CYS A 1 80 ? 7.819 -0.674 -7.762 1.00 93.62 80 CYS A CA 1
ATOM 650 C C . CYS A 1 80 ? 7.724 -2.010 -7.023 1.00 93.62 80 CYS A C 1
ATOM 652 O O . CYS A 1 80 ? 7.087 -2.954 -7.493 1.00 93.62 80 CYS A O 1
ATOM 654 N N . SER A 1 81 ? 8.293 -2.048 -5.823 1.00 95.75 81 SER A N 1
ATOM 655 C CA . SER A 1 81 ? 8.137 -3.140 -4.872 1.00 95.75 81 SER A CA 1
ATOM 656 C C . SER A 1 81 ? 7.080 -2.801 -3.821 1.00 95.75 81 SER A C 1
ATOM 658 O O . SER A 1 81 ? 7.115 -1.735 -3.206 1.00 95.75 81 SER A O 1
ATOM 660 N N . VAL A 1 82 ? 6.169 -3.743 -3.558 1.00 97.56 82 VAL A N 1
ATOM 661 C CA . VAL A 1 82 ? 5.130 -3.610 -2.523 1.00 97.56 82 VAL A CA 1
ATOM 662 C C . VAL A 1 82 ? 5.392 -4.598 -1.398 1.00 97.56 82 VAL A C 1
ATOM 664 O O . VAL A 1 82 ? 5.545 -5.797 -1.626 1.00 97.56 82 VAL A O 1
ATOM 667 N N . SER A 1 83 ? 5.393 -4.097 -0.167 1.00 97.88 83 SER A N 1
ATOM 668 C CA . SER A 1 83 ? 5.464 -4.905 1.049 1.00 97.88 83 SER A CA 1
ATOM 669 C C . SER A 1 83 ? 4.313 -4.530 1.966 1.00 97.88 83 SER A C 1
ATOM 671 O O . SER A 1 83 ? 4.061 -3.344 2.180 1.00 97.88 83 SER A O 1
ATOM 673 N N . TYR A 1 84 ? 3.607 -5.519 2.511 1.00 98.06 84 TYR A N 1
ATOM 674 C CA . TYR A 1 84 ? 2.490 -5.257 3.407 1.00 98.06 84 TYR A CA 1
ATOM 675 C C . TYR A 1 84 ? 2.281 -6.345 4.460 1.00 98.06 84 TYR A C 1
ATOM 677 O O . TYR A 1 84 ? 2.675 -7.499 4.289 1.00 98.06 84 TYR A O 1
ATOM 685 N N . THR A 1 85 ? 1.618 -5.963 5.548 1.00 98.12 85 THR A N 1
ATOM 686 C CA . THR A 1 85 ? 1.112 -6.854 6.595 1.00 98.12 85 THR A CA 1
ATOM 687 C C . THR A 1 85 ? -0.331 -6.496 6.924 1.00 98.12 85 THR A C 1
ATOM 689 O O . THR A 1 85 ? -0.682 -5.316 6.938 1.00 98.12 85 THR A O 1
ATOM 692 N N . VAL A 1 86 ? -1.149 -7.506 7.216 1.00 97.62 86 VAL A N 1
ATOM 693 C CA . VAL A 1 86 ? -2.553 -7.343 7.617 1.00 97.62 86 VAL A CA 1
ATOM 694 C C . VAL A 1 86 ? -2.757 -7.976 8.985 1.00 97.62 86 VAL A C 1
ATOM 696 O O . VAL A 1 86 ? -2.317 -9.103 9.219 1.00 97.62 86 VAL A O 1
ATOM 699 N N . GLU A 1 87 ? -3.430 -7.250 9.866 1.00 97.12 87 GLU A N 1
ATOM 700 C CA . GLU A 1 87 ? -3.799 -7.674 11.214 1.00 97.12 87 GLU A CA 1
ATOM 701 C C . GLU A 1 87 ? -5.318 -7.533 11.382 1.00 97.12 87 GLU A C 1
ATOM 703 O O . GLU A 1 87 ? -5.885 -6.517 10.987 1.00 97.12 87 GLU A O 1
ATOM 708 N N . ASP A 1 88 ? -5.991 -8.535 11.949 1.00 95.25 88 ASP A N 1
ATOM 709 C CA . ASP A 1 88 ? -7.410 -8.431 12.324 1.00 95.25 88 ASP A CA 1
ATOM 710 C C . ASP A 1 88 ? -7.584 -7.558 13.588 1.00 95.25 88 ASP A C 1
ATOM 712 O O . ASP A 1 88 ? -6.696 -7.517 14.446 1.00 95.25 88 ASP A O 1
ATOM 716 N N . MET A 1 89 ? -8.733 -6.879 13.708 1.00 87.25 89 MET A N 1
ATOM 717 C CA . MET A 1 89 ? -9.105 -6.001 14.834 1.00 87.25 89 MET A CA 1
ATOM 718 C C . MET A 1 89 ? -10.038 -6.656 15.858 1.00 87.25 89 MET A C 1
ATOM 720 O O . MET A 1 89 ? -10.884 -7.496 15.473 1.00 87.25 89 MET A O 1
#

Secondary structure (DSSP, 8-state):
-EEEE-SSEEEEEEEEETTT--B-HHHHTTGGGS-EETTTTEEE-S-HHHHHHHHHHHHTT--TTS---B-TTS-BTT-EEEEEEEEE-

Sequence (89 aa):
MTKFYDDKKILSISMTDDRTGIDFENEFFEIGQLPYNMELDANKVDDVDYLIDYAVTYANGTNTDFEYQYDEDGNLLDGCSVSYTVEDM

Organism: NCBI:txid853

Foldseek 3Di:
DAWEDEPWKIKDKWKAFPVPRDTDLCVVVVQVPFDADPVSRHTYDHDPVVVVVQRVCVQVVNRPVDDFDADPVGHTPRHMDMDMDMDTD